Protein AF-A0A5S9M5J0-F1 (afdb_monomer_lite)

Foldseek 3Di:
DDDDPVNVVVVLVVVLVVLVVCVPDDPCQQQDAPDPPHGGVQLVLLLLQVVLCCCPVQAVVCVVVVHDGDDDDDSVVSSVVSRVVSVPP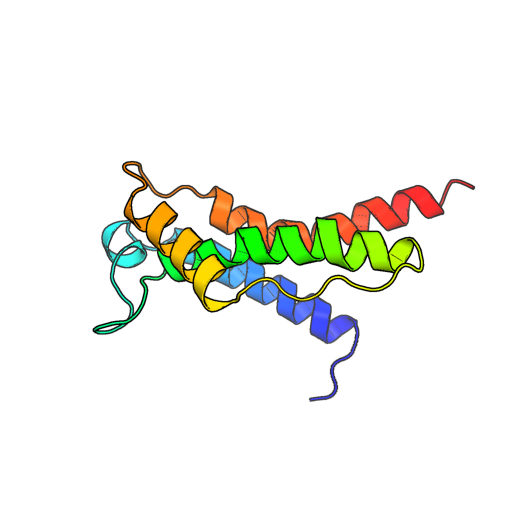PDDDDCVSSCSSVVVPVVVVVVVVVVPPD

Secondary structure (DSSP, 8-state):
----HHHHHHHHHHHHHHHHHGGGS-HHHHTSBSSTTS-BHHHHHHTHHHHHHHIIIIIIHHHHTTPPPPPPP-HHHHHHHHHHHHHH--SS--THHHHHHHHHHHHHHHHHHHTT--

InterPro domains:
  IPR024775 Hercynine oxygenase, DinB-like domain [PF12867] (20-82)
  IPR034660 DinB/YfiT-like putative metalloenzymes [G3DSA:1.20.120.450] (2-104)
  IPR034660 DinB/YfiT-like putative metalloenzymes [SSF109854] (4-71)

Organism: Bacillus safensis (NCBI:txid561879)

pLDDT: mean 79.42, std 19.98, range [30.89, 97.44]

Structure (mmCIF, N/CA/C/O backbone):
data_AF-A0A5S9M5J0-F1
#
_entry.id   AF-A0A5S9M5J0-F1
#
loop_
_atom_site.group_PDB
_atom_site.id
_atom_site.type_symbol
_atom_site.label_atom_id
_atom_site.label_alt_id
_atom_site.label_comp_id
_atom_site.label_asym_id
_atom_site.label_entity_id
_atom_site.label_seq_id
_atom_site.pdbx_PDB_ins_code
_atom_site.Cartn_x
_atom_site.Cartn_y
_atom_site.Cartn_z
_atom_site.occupancy
_atom_site.B_iso_or_equiv
_atom_site.auth_seq_id
_atom_site.auth_comp_id
_atom_site.auth_asym_id
_atom_site.auth_atom_id
_atom_site.pdbx_PDB_model_num
ATOM 1 N N . MET A 1 1 ? -8.966 3.858 -20.846 1.00 51.59 1 MET A N 1
ATOM 2 C CA . MET A 1 1 ? -7.957 4.870 -20.471 1.00 51.59 1 MET A CA 1
ATOM 3 C C . MET A 1 1 ? -6.601 4.323 -20.862 1.00 51.59 1 MET A C 1
ATOM 5 O O . MET A 1 1 ? -6.273 3.223 -20.438 1.00 51.59 1 MET A O 1
ATOM 9 N N . THR A 1 2 ? -5.865 5.018 -21.723 1.00 53.78 2 THR A N 1
ATOM 10 C CA . THR A 1 2 ? -4.510 4.612 -22.114 1.00 53.78 2 THR A CA 1
ATOM 11 C C . THR A 1 2 ? -3.559 5.029 -20.997 1.00 53.78 2 THR A C 1
ATOM 13 O O . THR A 1 2 ? -3.481 6.212 -20.681 1.00 53.78 2 THR A O 1
ATOM 16 N N . LEU A 1 3 ? -2.892 4.066 -20.362 1.00 76.06 3 LEU A N 1
ATOM 17 C CA . LEU A 1 3 ? -1.900 4.329 -19.319 1.00 76.06 3 LEU A CA 1
ATOM 18 C C . LEU A 1 3 ? -0.655 4.941 -19.972 1.00 76.06 3 LEU A C 1
ATOM 20 O O . LEU A 1 3 ? 0.024 4.279 -20.754 1.00 76.06 3 LEU A O 1
ATOM 24 N N . ASN A 1 4 ? -0.374 6.206 -19.671 1.00 90.25 4 ASN A N 1
ATOM 25 C CA . ASN A 1 4 ? 0.890 6.869 -20.000 1.00 90.25 4 ASN A CA 1
ATOM 26 C C . ASN A 1 4 ? 1.694 7.129 -18.715 1.00 90.25 4 ASN A C 1
ATOM 28 O O . ASN A 1 4 ? 1.211 6.884 -17.602 1.00 90.25 4 ASN A O 1
ATOM 32 N N . LYS A 1 5 ? 2.941 7.585 -18.858 1.00 88.88 5 LYS A N 1
ATOM 33 C CA . LYS A 1 5 ? 3.835 7.813 -17.717 1.00 88.88 5 LYS A CA 1
ATOM 34 C C . LYS A 1 5 ? 3.218 8.795 -16.718 1.00 88.88 5 LYS A C 1
ATOM 36 O O . LYS A 1 5 ? 3.231 8.522 -15.521 1.00 88.88 5 LYS A O 1
ATOM 41 N N . GLU A 1 6 ? 2.649 9.889 -17.211 1.00 90.88 6 GLU A N 1
ATOM 42 C CA . GLU A 1 6 ? 2.092 10.979 -16.410 1.00 90.88 6 GLU A CA 1
ATOM 43 C C . GLU A 1 6 ? 0.875 10.512 -15.603 1.00 90.88 6 GLU A C 1
ATOM 45 O O . GLU A 1 6 ? 0.841 10.671 -14.387 1.00 90.88 6 GLU A O 1
ATOM 50 N N . SER A 1 7 ? -0.086 9.849 -16.249 1.00 90.56 7 SER A N 1
ATOM 51 C CA . SER A 1 7 ? -1.272 9.283 -15.585 1.00 90.56 7 SER A CA 1
ATOM 52 C C . SER A 1 7 ? -0.918 8.183 -14.586 1.00 90.56 7 SER A C 1
ATOM 54 O O . SER A 1 7 ? -1.580 8.053 -13.560 1.00 90.56 7 SER A O 1
ATOM 56 N N . THR A 1 8 ? 0.149 7.422 -14.843 1.00 87.12 8 THR A N 1
ATOM 57 C CA . THR A 1 8 ? 0.654 6.415 -13.901 1.00 87.12 8 THR A CA 1
ATOM 58 C C . THR A 1 8 ? 1.255 7.070 -12.658 1.00 87.12 8 THR A C 1
ATOM 60 O O . THR A 1 8 ? 0.994 6.618 -11.547 1.00 87.12 8 THR A O 1
ATOM 63 N N . ILE A 1 9 ? 2.043 8.137 -12.825 1.00 86.44 9 ILE A N 1
ATOM 64 C CA . ILE A 1 9 ? 2.617 8.893 -11.702 1.00 86.44 9 ILE A CA 1
ATOM 65 C C . ILE A 1 9 ? 1.501 9.533 -10.873 1.00 86.44 9 ILE A C 1
ATOM 67 O O . ILE A 1 9 ? 1.436 9.280 -9.674 1.00 86.44 9 ILE A O 1
ATOM 71 N N . ALA A 1 10 ? 0.573 10.241 -11.521 1.00 88.56 10 ALA A N 1
ATOM 72 C CA . ALA A 1 10 ? -0.556 10.881 -10.851 1.00 88.56 10 ALA A CA 1
ATOM 73 C C . ALA A 1 10 ? -1.424 9.872 -10.076 1.00 88.56 10 ALA A C 1
ATOM 75 O O . ALA A 1 10 ? -1.881 10.145 -8.969 1.00 88.56 10 ALA A O 1
ATOM 76 N N . HIS A 1 11 ? -1.620 8.666 -10.622 1.00 87.31 11 HIS A N 1
ATOM 77 C CA . HIS A 1 11 ? -2.330 7.597 -9.920 1.00 87.31 11 HIS A CA 1
ATOM 78 C C . HIS A 1 11 ? -1.618 7.166 -8.628 1.00 87.31 11 HIS A C 1
ATOM 80 O O . HIS A 1 11 ? -2.279 6.927 -7.614 1.00 87.31 11 HIS A O 1
ATOM 86 N N . PHE A 1 12 ? -0.286 7.066 -8.642 1.00 85.12 12 PHE A N 1
ATOM 87 C CA . PHE A 1 12 ? 0.480 6.726 -7.442 1.00 85.12 12 PHE A CA 1
ATOM 88 C C . PHE A 1 12 ? 0.501 7.864 -6.419 1.00 85.12 12 PHE A C 1
ATOM 90 O O . PHE A 1 12 ? 0.356 7.582 -5.233 1.00 85.12 12 PHE A O 1
ATOM 97 N N . GLU A 1 13 ? 0.606 9.119 -6.856 1.00 86.00 13 GLU A N 1
ATOM 98 C CA . GLU A 1 13 ? 0.505 10.295 -5.977 1.00 86.00 13 GLU A CA 1
ATOM 99 C C . GLU A 1 13 ? -0.844 10.324 -5.251 1.00 86.00 13 GLU A C 1
ATOM 101 O O . GLU A 1 13 ? -0.884 10.337 -4.023 1.00 86.00 13 GLU A O 1
ATOM 106 N N . HIS A 1 14 ? -1.948 10.177 -5.988 1.00 89.00 14 HIS A N 1
ATOM 107 C CA . HIS A 1 14 ? -3.283 10.116 -5.393 1.00 89.00 14 HIS A CA 1
ATOM 108 C C . HIS A 1 14 ? -3.463 8.901 -4.465 1.00 89.00 14 HIS A C 1
ATOM 110 O O . HIS A 1 14 ? -4.143 8.971 -3.443 1.00 89.00 14 HIS A O 1
ATOM 116 N N . SER A 1 15 ? -2.843 7.763 -4.793 1.00 86.38 15 SER A N 1
ATOM 117 C CA . SER A 1 15 ? -2.871 6.585 -3.915 1.00 86.38 15 SER A CA 1
ATOM 118 C C . SER A 1 15 ? -2.147 6.847 -2.593 1.00 86.38 15 SER A C 1
ATOM 120 O O . SER A 1 15 ? -2.610 6.397 -1.548 1.00 86.38 15 SER A O 1
ATOM 122 N N . ILE A 1 16 ? -1.035 7.584 -2.621 1.00 85.12 16 ILE A N 1
ATOM 123 C CA . ILE A 1 16 ? -0.300 7.991 -1.420 1.00 85.12 16 ILE A CA 1
ATOM 124 C C . ILE A 1 16 ? -1.145 8.943 -0.572 1.00 85.12 16 ILE A C 1
ATOM 126 O O . ILE A 1 16 ? -1.282 8.703 0.624 1.00 85.12 16 ILE A O 1
ATOM 130 N N . GLU A 1 17 ? -1.755 9.962 -1.178 1.00 87.75 17 GLU A N 1
ATOM 131 C CA . GLU A 1 17 ? -2.665 10.886 -0.483 1.00 87.75 17 GLU A CA 1
ATOM 132 C C . GLU A 1 17 ? -3.827 10.134 0.180 1.00 87.75 17 GLU A C 1
ATOM 134 O O . GLU A 1 17 ? -4.162 10.377 1.341 1.00 87.75 17 GLU A O 1
ATOM 139 N N . TRP A 1 18 ? -4.402 9.152 -0.520 1.00 89.94 18 TRP A N 1
ATOM 140 C CA . TRP A 1 18 ? -5.441 8.297 0.043 1.00 89.94 18 TRP A CA 1
ATOM 141 C C . TRP A 1 18 ? -4.936 7.460 1.227 1.00 89.94 18 TRP A C 1
ATOM 143 O O . TRP A 1 18 ? -5.607 7.399 2.251 1.00 89.94 18 TRP A O 1
ATOM 153 N N . VAL A 1 19 ? -3.754 6.841 1.143 1.00 86.31 19 VAL A N 1
ATOM 154 C CA . VAL A 1 19 ? -3.190 6.082 2.277 1.00 86.31 19 VAL A CA 1
ATOM 155 C C . VAL A 1 19 ? -2.879 7.004 3.464 1.00 86.31 19 VAL A C 1
ATOM 157 O O . VAL A 1 19 ? -3.069 6.606 4.614 1.00 86.31 19 VAL A O 1
ATOM 160 N N . GLN A 1 20 ? -2.454 8.242 3.207 1.00 85.31 20 GLN A N 1
ATOM 161 C CA . GLN A 1 20 ? -2.225 9.250 4.241 1.00 85.31 20 GLN A CA 1
ATOM 162 C C . GLN A 1 20 ? -3.520 9.686 4.928 1.00 85.31 20 GLN A C 1
ATOM 164 O O . GLN A 1 20 ? -3.522 9.815 6.151 1.00 85.31 20 GLN A O 1
ATOM 169 N N . SER A 1 21 ? -4.632 9.848 4.205 1.00 89.62 21 SER A N 1
ATOM 170 C CA . SER A 1 21 ? -5.917 10.205 4.830 1.00 89.62 21 SER A CA 1
ATOM 171 C C . SER A 1 21 ? -6.420 9.124 5.791 1.00 89.62 21 SER A C 1
ATOM 173 O O . SER A 1 21 ? -7.109 9.421 6.763 1.00 89.62 21 SER A O 1
ATOM 175 N N . LEU A 1 22 ? -5.981 7.868 5.627 1.00 89.12 22 LEU A N 1
ATOM 176 C CA . LEU A 1 22 ? -6.278 6.810 6.594 1.00 89.12 22 LEU A CA 1
ATOM 177 C C . LEU A 1 22 ? -5.709 7.109 7.987 1.00 89.12 22 LEU A C 1
ATOM 179 O O . LEU A 1 22 ? -6.105 6.421 8.926 1.00 89.12 22 LEU A O 1
ATOM 183 N N . THR A 1 23 ? -4.772 8.058 8.156 1.00 86.00 23 THR A N 1
ATOM 184 C CA . THR A 1 23 ? -4.275 8.526 9.475 1.00 86.00 23 THR A CA 1
ATOM 185 C C . THR A 1 23 ? -5.382 9.064 10.375 1.00 86.00 23 THR A C 1
ATOM 187 O O . THR A 1 23 ? -5.271 8.973 11.593 1.00 86.00 23 THR A O 1
ATOM 190 N N . GLU A 1 24 ? -6.484 9.517 9.782 1.00 89.81 24 GLU A N 1
ATOM 191 C CA . GLU A 1 24 ? -7.647 10.058 10.483 1.00 89.81 24 GLU A CA 1
ATOM 192 C C . GLU A 1 24 ? -8.526 8.970 11.127 1.00 89.81 24 GLU A C 1
ATOM 194 O O . GLU A 1 24 ? -9.337 9.268 12.005 1.00 89.81 24 GLU A O 1
ATOM 199 N N . LEU A 1 25 ? -8.368 7.701 10.726 1.00 90.56 25 LEU A N 1
ATOM 200 C CA . LEU A 1 25 ? -9.111 6.581 11.306 1.00 90.56 25 LEU A CA 1
ATOM 201 C C . LEU A 1 25 ? -8.693 6.322 12.755 1.00 90.56 25 LEU A C 1
ATOM 203 O O . LEU A 1 25 ? -7.504 6.263 13.078 1.00 90.56 25 LEU A O 1
ATOM 207 N N . THR A 1 26 ? -9.674 6.042 13.614 1.00 92.31 26 THR A N 1
ATOM 208 C CA . THR A 1 26 ? -9.394 5.557 14.970 1.00 92.31 26 THR A CA 1
ATOM 209 C C . THR A 1 26 ? -8.749 4.170 14.933 1.00 92.31 26 THR A C 1
ATOM 211 O O . THR A 1 26 ? -9.005 3.382 14.023 1.00 92.31 26 THR A O 1
ATOM 214 N N . ASP A 1 27 ? -7.993 3.796 15.972 1.00 88.38 27 ASP A N 1
ATOM 215 C CA . ASP A 1 27 ? -7.422 2.441 16.091 1.00 88.38 27 ASP A CA 1
ATOM 216 C C . ASP A 1 27 ? -8.490 1.340 15.963 1.00 88.38 27 ASP A C 1
ATOM 218 O O . ASP A 1 27 ? -8.243 0.272 15.396 1.00 88.38 27 ASP A O 1
ATOM 222 N N . LYS A 1 28 ? -9.705 1.604 16.463 1.00 91.56 28 LYS A N 1
ATOM 223 C CA . LYS A 1 28 ? -10.834 0.676 16.346 1.00 91.56 28 LYS A CA 1
ATOM 224 C C . LYS A 1 28 ? -11.264 0.501 14.893 1.00 91.56 28 LYS A C 1
ATOM 226 O O . LYS A 1 28 ? -11.513 -0.625 14.480 1.00 91.56 28 LYS A O 1
ATOM 231 N N . GLU A 1 29 ? -11.378 1.583 14.129 1.00 93.88 29 GLU A N 1
ATOM 232 C CA . GLU A 1 29 ? -11.744 1.528 12.709 1.00 93.88 29 GLU A CA 1
ATOM 233 C C . GLU A 1 29 ? -10.625 0.926 11.865 1.00 93.88 29 GLU A C 1
ATOM 235 O O . GLU A 1 29 ? -10.895 0.068 11.029 1.00 93.88 29 GLU A O 1
ATOM 240 N N . TRP A 1 30 ? -9.378 1.305 12.144 1.00 92.00 30 TRP A N 1
ATOM 241 C CA . TRP A 1 30 ? -8.174 0.789 11.500 1.00 92.00 30 TRP A CA 1
ATOM 242 C C . TRP A 1 30 ? -8.078 -0.738 11.586 1.00 92.00 30 TRP A C 1
ATOM 244 O O . TRP A 1 30 ? -7.765 -1.405 10.598 1.00 92.00 30 TRP A O 1
ATOM 254 N N . ARG A 1 31 ? -8.401 -1.296 12.760 1.00 91.56 31 ARG A N 1
ATOM 255 C CA . ARG A 1 31 ? -8.331 -2.737 13.048 1.00 91.56 31 ARG A CA 1
ATOM 256 C C . ARG A 1 31 ? -9.654 -3.481 12.843 1.00 91.56 31 ARG A C 1
ATOM 258 O O . ARG A 1 31 ? -9.702 -4.696 13.031 1.00 91.56 31 ARG A O 1
ATOM 265 N N . ARG A 1 32 ? -10.734 -2.797 12.455 1.00 94.56 32 ARG A N 1
ATOM 266 C CA . ARG A 1 32 ? -12.016 -3.446 12.156 1.00 94.56 32 ARG A CA 1
ATOM 267 C C . ARG A 1 32 ? -11.964 -4.063 10.762 1.00 94.56 32 ARG A C 1
ATOM 269 O O . ARG A 1 32 ? -11.600 -3.396 9.799 1.00 94.56 32 ARG A O 1
ATOM 276 N N . ALA A 1 33 ? -12.368 -5.327 10.653 1.00 96.38 33 ALA A N 1
ATOM 277 C CA . ALA A 1 33 ? -12.562 -5.985 9.364 1.00 96.38 33 ALA A CA 1
ATOM 278 C C . ALA A 1 33 ? -13.522 -5.173 8.479 1.00 96.38 33 ALA A C 1
ATOM 280 O O . ALA A 1 33 ? -14.559 -4.709 8.956 1.00 96.38 33 ALA A O 1
ATOM 281 N N . ILE A 1 34 ? -13.200 -5.016 7.191 1.00 95.75 34 ILE A N 1
ATOM 282 C CA . ILE A 1 34 ? -14.047 -4.235 6.269 1.00 95.75 34 ILE A CA 1
ATOM 283 C C . ILE A 1 34 ? -15.409 -4.900 6.013 1.00 95.75 34 ILE A C 1
ATOM 285 O O . ILE A 1 34 ? -16.361 -4.235 5.616 1.00 95.75 34 ILE A O 1
ATOM 289 N N . ALA A 1 35 ? -15.481 -6.215 6.223 1.00 97.06 35 ALA A N 1
ATOM 290 C CA . ALA A 1 35 ? -16.678 -7.042 6.181 1.00 97.06 35 ALA A CA 1
ATOM 291 C C . ALA A 1 35 ? -16.384 -8.388 6.866 1.00 97.06 35 ALA A C 1
ATOM 293 O O . ALA A 1 35 ? -15.222 -8.730 7.112 1.00 97.06 35 ALA A O 1
ATOM 294 N N . ASP A 1 36 ? -17.423 -9.179 7.121 1.00 95.62 36 ASP A N 1
ATOM 295 C CA . ASP A 1 36 ? -17.279 -10.501 7.729 1.00 95.62 36 ASP A CA 1
ATOM 296 C C . ASP A 1 36 ? -16.377 -11.418 6.890 1.00 95.62 36 ASP A C 1
ATOM 298 O O . ASP A 1 36 ? -16.515 -11.543 5.669 1.00 95.62 36 ASP A O 1
ATOM 302 N N . GLY A 1 37 ? -15.400 -12.040 7.553 1.00 94.88 37 GLY A N 1
ATOM 303 C CA . GLY A 1 37 ? -14.406 -12.899 6.905 1.00 94.88 37 GLY A CA 1
ATOM 304 C C . GLY A 1 37 ? -13.404 -12.162 6.006 1.00 94.88 37 GLY A C 1
ATOM 305 O O . GLY A 1 37 ? -12.661 -12.816 5.271 1.00 94.88 37 GLY A O 1
ATOM 306 N N . LYS A 1 38 ? -13.368 -10.823 6.031 1.00 96.19 38 LYS A N 1
ATOM 307 C CA . LYS A 1 38 ? -12.382 -10.005 5.312 1.00 96.19 38 LYS A CA 1
ATOM 308 C C . LYS A 1 38 ? -11.348 -9.412 6.264 1.00 96.19 38 LYS A C 1
ATOM 310 O O . LYS A 1 38 ? -11.512 -9.403 7.479 1.00 96.19 38 LYS A O 1
ATOM 315 N N . TRP A 1 39 ? -10.262 -8.926 5.681 1.00 96.88 39 TRP A N 1
ATOM 316 C CA . TRP A 1 39 ? -9.208 -8.216 6.392 1.00 96.88 39 TRP A CA 1
ATOM 317 C C . TRP A 1 39 ? -9.657 -6.816 6.827 1.00 96.88 39 TRP A C 1
ATOM 319 O O . TRP A 1 39 ? -10.547 -6.217 6.224 1.00 96.88 39 TRP A O 1
ATOM 329 N N . SER A 1 40 ? -9.044 -6.298 7.883 1.00 95.44 40 SER A N 1
ATOM 330 C CA . SER A 1 40 ? -9.117 -4.891 8.280 1.00 95.44 40 SER A CA 1
ATOM 331 C C . SER A 1 40 ? -8.274 -4.001 7.373 1.00 95.44 40 SER A C 1
ATOM 333 O O . SER A 1 40 ? -7.432 -4.483 6.611 1.00 95.44 40 SER A O 1
ATOM 335 N N . THR A 1 41 ? -8.472 -2.686 7.477 1.00 93.56 41 THR A N 1
ATOM 336 C CA . THR A 1 41 ? -7.639 -1.702 6.775 1.00 93.56 41 THR A CA 1
ATOM 337 C C . THR A 1 41 ? -6.162 -1.882 7.128 1.00 93.56 41 THR A C 1
ATOM 339 O O . THR A 1 41 ? -5.324 -1.890 6.229 1.00 93.56 41 THR A O 1
ATOM 342 N N . ALA A 1 42 ? -5.854 -2.134 8.405 1.00 90.56 42 ALA A N 1
ATOM 343 C CA . ALA A 1 42 ? -4.498 -2.403 8.875 1.00 90.56 42 ALA A CA 1
ATOM 344 C C . ALA A 1 42 ? -3.832 -3.558 8.120 1.00 90.56 42 ALA A C 1
ATOM 346 O O . ALA A 1 42 ? -2.740 -3.422 7.573 1.00 90.56 42 ALA A O 1
ATOM 347 N N . GLU A 1 43 ? -4.521 -4.692 8.044 1.00 92.62 43 GLU A N 1
ATOM 348 C CA . GLU A 1 43 ? -4.015 -5.888 7.372 1.00 92.62 43 GLU A CA 1
ATOM 349 C C . GLU A 1 43 ? -3.862 -5.676 5.863 1.00 92.62 43 GLU A C 1
ATOM 351 O O . GLU A 1 43 ? -2.896 -6.150 5.270 1.00 92.62 43 GLU A O 1
ATOM 356 N N . ILE A 1 44 ? -4.788 -4.939 5.241 1.00 92.94 44 ILE A N 1
ATOM 357 C CA . ILE A 1 44 ? -4.732 -4.627 3.810 1.00 92.94 44 ILE A CA 1
ATOM 358 C C . ILE A 1 44 ? -3.505 -3.770 3.495 1.00 92.94 44 ILE A C 1
ATOM 360 O O . ILE A 1 44 ? -2.749 -4.118 2.588 1.00 92.94 44 ILE A O 1
ATOM 364 N N . ILE A 1 45 ? -3.285 -2.690 4.251 1.00 89.56 45 ILE A N 1
ATOM 365 C CA . ILE A 1 45 ? -2.141 -1.790 4.055 1.00 89.56 45 ILE A CA 1
ATOM 366 C C . ILE A 1 45 ? -0.818 -2.507 4.368 1.00 89.56 45 ILE A C 1
ATOM 368 O O . ILE A 1 45 ? 0.168 -2.324 3.654 1.00 89.56 45 ILE A O 1
ATOM 372 N N . ALA A 1 46 ? -0.798 -3.413 5.351 1.00 88.00 46 ALA A N 1
ATOM 373 C CA . ALA A 1 46 ? 0.381 -4.215 5.683 1.00 88.00 46 ALA A CA 1
ATOM 374 C C . ALA A 1 46 ? 0.859 -5.138 4.542 1.00 88.00 46 ALA A C 1
ATOM 376 O O . ALA A 1 46 ? 2.021 -5.558 4.535 1.00 88.00 46 ALA A O 1
ATOM 377 N N . HIS A 1 47 ? 0.009 -5.459 3.558 1.00 90.19 47 HIS A N 1
ATOM 378 C CA . HIS A 1 47 ? 0.442 -6.209 2.375 1.00 90.19 47 HIS A CA 1
ATOM 379 C C . HIS A 1 47 ? 1.412 -5.419 1.501 1.00 90.19 47 HIS A C 1
ATOM 381 O O . HIS A 1 47 ? 2.264 -6.022 0.854 1.00 90.19 47 HIS A O 1
ATOM 387 N N . PHE A 1 48 ? 1.305 -4.091 1.460 1.00 87.44 48 PHE A N 1
ATOM 388 C CA . PHE A 1 48 ? 2.103 -3.287 0.535 1.00 87.44 48 PHE A CA 1
ATOM 389 C C . PHE A 1 48 ? 3.595 -3.339 0.849 1.00 87.44 48 PHE A C 1
ATOM 391 O O . PHE A 1 48 ? 4.395 -3.333 -0.078 1.00 87.44 48 PHE A O 1
ATOM 398 N N . VAL A 1 49 ? 3.966 -3.521 2.120 1.00 85.69 49 VAL A N 1
ATOM 399 C CA . VAL A 1 49 ? 5.368 -3.575 2.552 1.00 85.69 49 VAL A CA 1
ATOM 400 C C . VAL A 1 49 ? 6.173 -4.676 1.849 1.00 85.69 49 VAL A C 1
ATOM 402 O O . VAL A 1 49 ? 7.104 -4.344 1.116 1.00 85.69 49 VAL A O 1
ATOM 405 N N . PRO A 1 50 ? 5.851 -5.976 1.993 1.00 90.25 50 PRO A N 1
ATOM 406 C CA . PRO A 1 50 ? 6.632 -7.019 1.330 1.00 90.25 50 PRO A CA 1
ATOM 407 C C . PRO A 1 50 ? 6.515 -6.978 -0.199 1.00 90.25 50 PRO A C 1
ATOM 409 O O . PRO A 1 50 ? 7.438 -7.410 -0.888 1.00 90.25 50 PRO A O 1
ATOM 412 N N . TRP A 1 51 ? 5.413 -6.453 -0.748 1.00 90.88 51 TRP A N 1
ATOM 413 C CA . TRP A 1 51 ? 5.274 -6.269 -2.193 1.00 90.88 51 TRP A CA 1
ATOM 414 C C . TRP A 1 51 ? 6.220 -5.191 -2.721 1.00 90.88 51 TRP A C 1
ATOM 416 O O . TRP A 1 51 ? 6.913 -5.437 -3.707 1.00 90.88 51 TRP A O 1
ATOM 426 N N . ASP A 1 52 ? 6.302 -4.040 -2.055 1.00 86.75 52 ASP A N 1
ATOM 427 C CA . ASP A 1 52 ? 7.241 -2.978 -2.415 1.00 86.75 52 ASP A CA 1
ATOM 428 C C . ASP A 1 52 ? 8.686 -3.470 -2.285 1.00 86.75 52 ASP A C 1
ATOM 430 O O . ASP A 1 52 ? 9.488 -3.287 -3.201 1.00 86.75 52 ASP A O 1
ATOM 434 N N . GLU A 1 53 ? 9.012 -4.180 -1.201 1.00 87.75 53 GLU A N 1
ATOM 435 C CA . GLU A 1 53 ? 10.337 -4.777 -1.035 1.00 87.75 53 GLU A CA 1
ATOM 436 C C . GLU A 1 53 ? 10.669 -5.779 -2.144 1.00 87.75 53 GLU A C 1
ATOM 438 O O . GLU A 1 53 ? 11.773 -5.741 -2.685 1.00 87.75 53 GLU A O 1
ATOM 443 N N . PHE A 1 54 ? 9.730 -6.648 -2.525 1.00 91.81 54 PHE A N 1
ATOM 444 C CA . PHE A 1 54 ? 9.935 -7.608 -3.606 1.00 91.81 54 PHE A CA 1
ATOM 445 C C . PHE A 1 54 ? 10.146 -6.918 -4.959 1.00 91.81 54 PHE A C 1
ATOM 447 O O . PHE A 1 54 ? 11.052 -7.287 -5.711 1.00 91.81 54 PHE A O 1
ATOM 454 N N . ILE A 1 55 ? 9.342 -5.903 -5.284 1.00 89.88 55 ILE A N 1
ATOM 455 C CA . ILE A 1 55 ? 9.493 -5.177 -6.547 1.00 89.88 55 ILE A CA 1
ATOM 456 C C . ILE A 1 55 ? 10.832 -4.439 -6.591 1.00 89.88 55 ILE A C 1
ATOM 458 O O . ILE A 1 55 ? 11.576 -4.619 -7.551 1.00 89.88 55 ILE A O 1
ATOM 462 N N . LEU A 1 56 ? 11.164 -3.656 -5.562 1.00 85.38 56 LEU A N 1
ATOM 463 C CA . LEU A 1 56 ? 12.371 -2.827 -5.551 1.00 85.38 56 LEU A CA 1
ATOM 464 C C . LEU A 1 56 ? 13.647 -3.673 -5.438 1.00 85.38 56 LEU A C 1
ATOM 466 O O . LEU A 1 56 ? 14.574 -3.517 -6.230 1.00 85.38 56 LEU A O 1
ATOM 470 N N . LYS A 1 57 ? 13.696 -4.588 -4.463 1.00 86.88 57 LYS A N 1
ATOM 471 C CA . LYS A 1 57 ? 14.930 -5.300 -4.091 1.00 86.88 57 LYS A CA 1
ATOM 472 C C . LYS A 1 57 ? 15.156 -6.584 -4.883 1.00 86.88 57 LYS A C 1
ATOM 474 O O . LYS A 1 57 ? 16.293 -7.041 -4.945 1.00 86.88 57 LYS A O 1
ATOM 479 N N . ALA A 1 58 ? 14.105 -7.174 -5.456 1.00 90.06 58 ALA A N 1
ATOM 480 C CA . ALA A 1 58 ? 14.228 -8.384 -6.264 1.00 90.06 58 ALA A CA 1
ATOM 481 C C . ALA A 1 58 ? 13.983 -8.092 -7.746 1.00 90.06 58 ALA A C 1
ATOM 483 O O . ALA A 1 58 ? 14.867 -8.316 -8.558 1.00 90.06 58 ALA A O 1
ATOM 484 N N . ARG A 1 59 ? 12.818 -7.565 -8.140 1.00 92.25 59 ARG A N 1
ATOM 485 C CA . ARG A 1 59 ? 12.515 -7.433 -9.577 1.00 92.25 59 ARG A CA 1
ATOM 486 C C . ARG A 1 59 ? 13.301 -6.339 -10.278 1.00 92.25 59 ARG A C 1
ATOM 488 O O . ARG A 1 59 ? 13.950 -6.632 -11.273 1.00 92.25 59 ARG A O 1
ATOM 495 N N . LEU A 1 60 ? 13.220 -5.100 -9.800 1.00 89.69 60 LEU A N 1
ATOM 496 C CA . LEU A 1 60 ? 13.876 -3.983 -10.473 1.00 89.69 60 LEU A CA 1
ATOM 497 C C . LEU A 1 60 ? 15.396 -4.117 -10.403 1.00 89.69 60 LEU A C 1
ATOM 499 O O . LEU A 1 60 ? 16.061 -3.936 -11.415 1.00 89.69 60 LEU A O 1
ATOM 503 N N . LYS A 1 61 ? 15.931 -4.552 -9.254 1.00 88.62 61 LYS A N 1
ATOM 504 C CA . LYS A 1 61 ? 17.347 -4.909 -9.121 1.00 88.62 61 LYS A CA 1
ATOM 505 C C . LYS A 1 61 ? 17.817 -5.843 -10.242 1.00 88.62 61 LYS A C 1
ATOM 507 O O . LYS A 1 61 ? 18.822 -5.553 -10.876 1.00 88.62 61 LYS A O 1
ATOM 512 N N . GLU A 1 62 ? 17.125 -6.955 -10.487 1.00 92.44 62 GLU A N 1
ATOM 513 C CA . GLU A 1 62 ? 17.530 -7.890 -11.546 1.00 92.44 62 GLU A CA 1
ATOM 514 C C . GLU A 1 62 ? 17.254 -7.327 -12.951 1.00 92.44 62 GLU A C 1
ATOM 516 O O . GLU A 1 62 ? 18.069 -7.517 -13.849 1.00 92.44 62 GLU A O 1
ATOM 521 N N . PHE A 1 63 ? 16.176 -6.553 -13.127 1.00 91.69 63 PHE A N 1
ATOM 522 C CA . PHE A 1 63 ? 15.877 -5.847 -14.378 1.00 91.69 63 PHE A CA 1
ATOM 523 C C . PHE A 1 63 ? 17.019 -4.919 -14.813 1.00 91.69 63 PHE A C 1
ATOM 525 O O . PHE A 1 63 ? 17.434 -4.971 -15.964 1.00 91.69 63 PHE A O 1
ATOM 532 N N . TRP A 1 64 ? 17.555 -4.101 -13.903 1.00 91.06 64 TRP A N 1
ATOM 533 C CA . TRP A 1 64 ? 18.660 -3.184 -14.208 1.00 91.06 64 TRP A CA 1
ATOM 534 C C . TRP A 1 64 ? 19.998 -3.885 -14.458 1.00 91.06 64 TRP A C 1
ATOM 536 O O . TRP A 1 64 ? 20.904 -3.274 -15.012 1.00 91.06 64 TRP A O 1
ATOM 546 N N . ASN A 1 65 ? 20.125 -5.153 -14.062 1.00 93.00 65 ASN A N 1
ATOM 547 C CA . ASN A 1 65 ? 21.312 -5.974 -14.298 1.00 93.00 65 ASN A CA 1
ATOM 548 C C . ASN A 1 65 ? 21.139 -6.929 -15.497 1.00 93.00 65 ASN A C 1
ATOM 550 O O . ASN A 1 65 ? 21.905 -7.889 -15.627 1.00 93.00 65 ASN A O 1
ATOM 554 N N . ASP A 1 66 ? 20.108 -6.715 -16.326 1.00 94.88 66 ASP A N 1
ATOM 555 C CA . ASP A 1 66 ? 19.735 -7.573 -17.458 1.00 94.88 66 ASP A CA 1
ATOM 556 C C . ASP A 1 66 ? 19.613 -9.065 -17.081 1.00 94.88 66 ASP A C 1
ATOM 558 O O . ASP A 1 66 ? 19.872 -9.966 -17.882 1.00 94.88 66 ASP A O 1
ATOM 562 N N . GLN A 1 67 ? 19.222 -9.346 -15.834 1.00 95.81 67 GLN A N 1
ATOM 563 C CA . GLN A 1 67 ? 19.032 -10.700 -15.325 1.00 95.81 67 GLN A CA 1
ATOM 564 C C . GLN A 1 67 ? 17.567 -11.148 -15.450 1.00 95.81 67 GLN A C 1
ATOM 566 O O . GLN A 1 67 ? 16.643 -10.3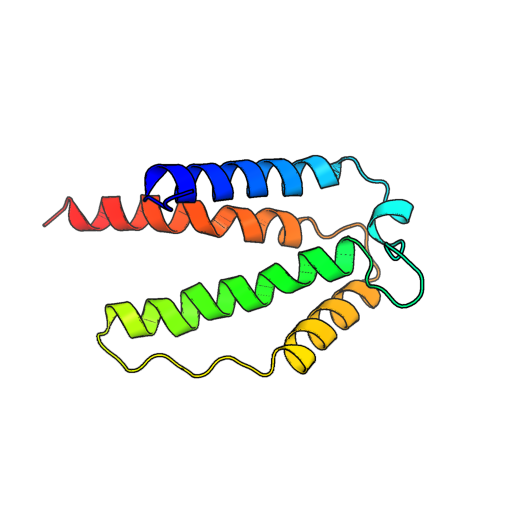25 -15.429 1.00 95.81 67 GLN A O 1
ATOM 571 N N . PRO A 1 68 ? 17.306 -12.467 -15.538 1.00 95.88 68 PRO A N 1
ATOM 572 C CA . PRO A 1 68 ? 15.947 -12.993 -15.508 1.00 95.88 68 PRO A CA 1
ATOM 573 C C . PRO A 1 68 ? 15.193 -12.562 -14.247 1.00 95.88 68 PRO A C 1
ATOM 575 O O . PRO A 1 68 ? 15.678 -12.714 -13.125 1.00 95.88 68 PRO A O 1
ATOM 578 N N . LEU A 1 69 ? 13.964 -12.074 -14.424 1.00 95.00 69 LEU A N 1
ATOM 579 C CA . LEU A 1 69 ? 13.147 -11.636 -13.296 1.00 95.00 69 LEU A CA 1
ATOM 580 C C . LEU A 1 69 ? 12.751 -12.825 -12.409 1.00 95.00 69 LEU A C 1
ATOM 582 O O . LEU A 1 69 ? 12.277 -13.845 -12.922 1.00 95.00 69 LEU A O 1
ATOM 586 N N . PRO A 1 70 ? 12.839 -12.687 -11.076 1.00 93.81 70 PRO A N 1
ATOM 587 C CA . PRO A 1 70 ? 12.428 -13.745 -10.172 1.00 93.81 70 PRO A CA 1
ATOM 588 C C . PRO A 1 70 ? 10.920 -14.011 -10.272 1.00 93.81 70 PRO A C 1
ATOM 590 O O . PRO A 1 70 ? 10.093 -13.100 -10.460 1.00 93.81 70 PRO A O 1
ATOM 593 N N . GLN A 1 71 ? 10.543 -15.279 -10.086 1.00 94.94 71 GLN A N 1
ATOM 594 C CA . GLN A 1 71 ? 9.140 -15.652 -9.936 1.00 94.94 71 GLN A CA 1
ATOM 595 C C . GLN A 1 71 ? 8.512 -14.899 -8.760 1.00 94.94 71 GLN A C 1
ATOM 597 O O . GLN A 1 71 ? 9.178 -14.565 -7.779 1.00 94.94 71 GLN A O 1
ATOM 602 N N . ALA A 1 72 ? 7.219 -14.601 -8.880 1.00 90.81 72 ALA A N 1
ATOM 603 C CA . ALA A 1 72 ? 6.491 -14.008 -7.770 1.00 90.81 72 ALA A CA 1
ATOM 604 C C . ALA A 1 72 ? 6.479 -14.980 -6.574 1.00 90.81 72 ALA A C 1
ATOM 606 O O . ALA A 1 72 ? 6.368 -16.191 -6.786 1.00 90.81 72 ALA A O 1
ATOM 607 N N . PRO A 1 73 ? 6.574 -14.474 -5.333 1.00 93.94 73 PRO A N 1
ATOM 608 C CA . PRO A 1 73 ? 6.377 -15.305 -4.154 1.00 93.94 73 PRO A CA 1
ATOM 609 C C . PRO A 1 73 ? 4.941 -15.847 -4.115 1.00 93.94 73 PRO A C 1
ATOM 611 O O . PRO A 1 73 ? 4.051 -15.362 -4.818 1.00 93.94 73 PRO A O 1
ATOM 614 N N . ASP A 1 74 ? 4.691 -16.832 -3.249 1.00 97.44 74 ASP A N 1
ATOM 615 C CA . ASP A 1 74 ? 3.326 -17.284 -2.971 1.00 97.44 74 ASP A CA 1
ATOM 616 C C . ASP A 1 74 ? 2.506 -16.123 -2.387 1.00 97.44 74 ASP A C 1
ATOM 618 O O . ASP A 1 74 ? 2.676 -15.721 -1.232 1.00 97.44 74 ASP A O 1
ATOM 622 N N . VAL A 1 75 ? 1.602 -15.601 -3.216 1.00 95.00 75 VAL A N 1
ATOM 623 C CA . VAL A 1 75 ? 0.745 -14.449 -2.921 1.00 95.00 75 VAL A CA 1
ATOM 624 C C . VAL A 1 75 ? -0.078 -14.676 -1.656 1.00 95.00 75 VAL A C 1
ATOM 626 O O . VAL A 1 75 ? -0.215 -13.768 -0.837 1.00 95.00 75 VAL A O 1
ATOM 629 N N . ARG A 1 76 ? -0.634 -15.881 -1.479 1.00 95.75 76 ARG A N 1
ATOM 630 C CA . ARG A 1 76 ? -1.500 -16.184 -0.334 1.00 95.75 76 ARG A CA 1
ATOM 631 C C . ARG A 1 76 ? -0.679 -16.238 0.938 1.00 95.75 76 ARG A C 1
ATOM 633 O O . ARG A 1 76 ? -1.056 -15.608 1.922 1.00 95.75 76 ARG A O 1
ATOM 640 N N . LYS A 1 77 ? 0.450 -16.945 0.896 1.00 97.25 77 LYS A N 1
ATOM 641 C CA . LYS A 1 77 ? 1.353 -17.071 2.040 1.00 97.25 77 LYS A CA 1
ATOM 642 C C . LYS A 1 77 ? 1.884 -15.709 2.475 1.00 97.25 77 LYS A C 1
ATOM 644 O O . LYS A 1 77 ? 1.816 -15.391 3.657 1.00 97.25 77 LYS A O 1
ATOM 649 N N . MET A 1 78 ? 2.369 -14.902 1.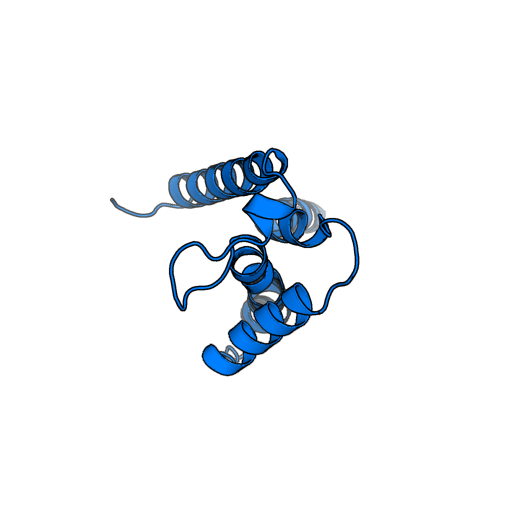534 1.00 95.31 78 MET A N 1
ATOM 650 C CA . MET A 1 78 ? 2.944 -13.593 1.839 1.00 95.31 78 MET A CA 1
ATOM 651 C C . MET A 1 78 ? 1.901 -12.636 2.421 1.00 95.31 78 MET A C 1
ATOM 653 O O . MET A 1 78 ? 2.139 -12.030 3.465 1.00 95.31 78 MET A O 1
ATOM 657 N N . ASN A 1 79 ? 0.717 -12.558 1.806 1.00 95.12 79 ASN A N 1
ATOM 658 C CA . ASN A 1 79 ? -0.352 -11.702 2.314 1.00 95.12 79 ASN A CA 1
ATOM 659 C C . ASN A 1 79 ? -0.820 -12.162 3.703 1.00 95.12 79 ASN A C 1
ATOM 661 O O . ASN A 1 79 ? -0.940 -11.358 4.624 1.00 95.12 79 ASN A O 1
ATOM 665 N N . GLN A 1 80 ? -1.005 -13.470 3.897 1.00 96.31 80 GLN A N 1
ATOM 666 C CA . GLN A 1 80 ? -1.408 -14.012 5.190 1.00 96.31 80 GLN A CA 1
ATOM 667 C C . GLN A 1 80 ? -0.375 -13.727 6.290 1.00 96.31 80 GLN A C 1
ATOM 669 O O . GLN A 1 80 ? -0.758 -13.342 7.392 1.00 96.31 80 GLN A O 1
ATOM 674 N N . GLN A 1 81 ? 0.921 -13.847 5.994 1.00 94.75 81 GLN A N 1
ATOM 675 C CA . GLN A 1 81 ? 1.988 -13.507 6.939 1.00 94.75 81 GLN A CA 1
ATOM 676 C C . GLN A 1 81 ? 1.963 -12.025 7.335 1.00 94.75 81 GLN A C 1
ATOM 678 O O . GLN A 1 81 ? 2.087 -11.714 8.521 1.00 94.75 81 GLN A O 1
ATOM 683 N N . SER A 1 82 ? 1.762 -11.119 6.374 1.00 91.31 82 SER A N 1
ATOM 684 C CA . SER A 1 82 ? 1.597 -9.685 6.647 1.00 91.31 82 SER A CA 1
ATOM 685 C C . SER A 1 82 ? 0.385 -9.400 7.528 1.00 91.31 82 SER A C 1
ATOM 687 O O . SER A 1 82 ? 0.517 -8.722 8.546 1.00 91.31 82 SER A O 1
ATOM 689 N N . ALA A 1 83 ? -0.776 -9.964 7.190 1.00 92.81 83 ALA A N 1
ATOM 690 C CA . ALA A 1 83 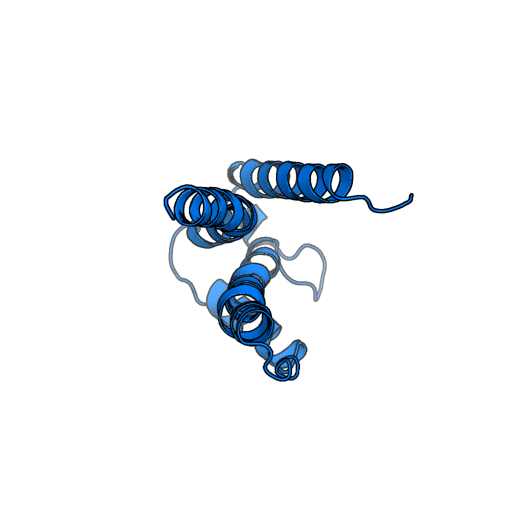? -1.995 -9.792 7.973 1.00 92.81 83 ALA A CA 1
ATOM 691 C C . ALA A 1 83 ? -1.839 -10.342 9.404 1.00 92.81 83 ALA A C 1
ATOM 693 O O . ALA A 1 83 ? -2.221 -9.695 10.377 1.00 92.81 83 ALA A O 1
ATOM 694 N N . GLU A 1 84 ? -1.230 -11.520 9.566 1.00 92.88 84 GLU A N 1
ATOM 695 C CA . GLU A 1 84 ? -0.967 -12.107 10.883 1.00 92.88 84 GLU A CA 1
ATOM 696 C C . GLU A 1 84 ? 0.008 -11.278 11.720 1.00 92.88 84 GLU A C 1
ATOM 698 O O . GLU A 1 84 ? -0.189 -11.154 12.932 1.00 92.88 84 GLU A O 1
ATOM 703 N N . LYS A 1 85 ? 1.050 -10.718 11.096 1.00 89.38 85 LYS A N 1
ATOM 704 C CA . LYS A 1 85 ? 2.000 -9.828 11.770 1.00 89.38 85 LYS A CA 1
ATOM 705 C C . LYS A 1 85 ? 1.291 -8.579 12.286 1.00 89.38 85 LYS A C 1
ATOM 707 O O . LYS A 1 85 ? 1.475 -8.229 13.449 1.00 89.38 85 LYS A O 1
ATOM 712 N N . GLU A 1 86 ? 0.438 -7.976 11.462 1.00 86.81 86 GLU A N 1
ATOM 713 C CA . GLU A 1 86 ? -0.327 -6.786 11.836 1.00 86.81 86 GLU A CA 1
ATOM 714 C C . GLU A 1 86 ? -1.328 -7.072 12.965 1.00 86.81 86 GLU A C 1
ATOM 716 O O . GLU A 1 86 ? -1.392 -6.325 13.937 1.00 86.81 86 GLU A O 1
ATOM 721 N N . ARG A 1 87 ? -2.046 -8.205 12.920 1.00 87.38 87 ARG A N 1
ATOM 722 C CA . ARG A 1 87 ? -2.951 -8.621 14.012 1.00 87.38 87 ARG A CA 1
ATOM 723 C C . ARG A 1 87 ? -2.234 -8.843 15.343 1.00 87.38 87 ARG A C 1
ATOM 725 O O . ARG A 1 87 ? -2.820 -8.618 16.398 1.00 87.38 87 ARG A O 1
ATOM 732 N N . LYS A 1 88 ? -1.005 -9.370 15.303 1.00 84.81 88 LYS A N 1
ATOM 733 C CA . LYS A 1 88 ? -0.203 -9.685 16.499 1.00 84.81 88 LYS A CA 1
ATOM 734 C C . LYS A 1 88 ? 0.526 -8.461 17.063 1.00 84.81 88 LYS A C 1
ATOM 736 O O . LYS A 1 88 ? 0.988 -8.530 18.202 1.00 84.81 88 LYS A O 1
ATOM 741 N N . GLY A 1 89 ? 0.643 -7.374 16.296 1.00 75.44 89 GLY A N 1
ATOM 742 C CA . GLY A 1 89 ? 1.224 -6.113 16.748 1.00 75.44 89 GLY A CA 1
ATOM 743 C C . GLY A 1 89 ? 0.439 -5.554 17.935 1.00 75.44 89 GLY A C 1
ATOM 744 O O . GLY A 1 89 ? -0.728 -5.204 17.804 1.00 75.44 89 GLY A O 1
ATOM 745 N N . LYS A 1 90 ? 1.068 -5.511 19.116 1.00 55.78 90 LYS A N 1
ATOM 746 C CA . LYS A 1 90 ? 0.425 -5.123 20.387 1.00 55.78 90 LYS A CA 1
ATOM 747 C C . LYS A 1 90 ? 0.381 -3.612 20.640 1.00 55.78 90 LYS A C 1
ATOM 749 O O . LYS A 1 90 ? -0.124 -3.198 21.679 1.00 55.78 90 LYS A O 1
ATOM 754 N N . GLU A 1 91 ? 0.919 -2.797 19.740 1.00 54.91 91 GLU A N 1
ATOM 755 C CA . GLU A 1 91 ? 1.064 -1.356 19.946 1.00 54.91 91 GLU A CA 1
ATOM 756 C C . GLU A 1 91 ? 0.125 -0.529 19.063 1.00 54.91 91 GLU A C 1
ATOM 758 O O . GLU A 1 91 ? -0.508 -1.026 18.120 1.00 54.91 91 GLU A O 1
ATOM 763 N N . LYS A 1 92 ? 0.038 0.758 19.430 1.00 57.19 92 LYS A N 1
ATOM 764 C CA . LYS A 1 92 ? -0.529 1.838 18.620 1.00 57.19 92 LYS A CA 1
ATOM 765 C C . LYS A 1 92 ? -0.083 1.669 17.169 1.00 57.19 92 LYS A C 1
ATOM 767 O O . LYS A 1 92 ? 1.035 1.220 16.924 1.00 57.19 92 LYS A O 1
ATOM 772 N N . ARG A 1 93 ? -0.976 2.001 16.240 1.00 65.12 93 ARG A N 1
ATOM 773 C CA . ARG A 1 93 ? -0.738 2.019 14.792 1.00 65.12 93 ARG A CA 1
ATOM 774 C C . ARG A 1 93 ? 0.736 2.290 14.425 1.00 65.12 93 ARG A C 1
ATOM 776 O O . ARG A 1 93 ? 1.270 3.344 14.758 1.00 65.12 93 ARG A O 1
ATOM 783 N N . ASP A 1 94 ? 1.384 1.339 13.743 1.00 58.34 94 ASP A N 1
ATOM 784 C CA . ASP A 1 94 ? 2.727 1.537 13.183 1.00 58.34 94 ASP A CA 1
ATOM 785 C C . ASP A 1 94 ? 2.595 2.250 11.832 1.00 58.34 94 ASP A C 1
ATOM 787 O O . ASP A 1 94 ? 2.295 1.640 10.796 1.00 58.34 94 ASP A O 1
ATOM 791 N N . ASP A 1 95 ? 2.810 3.566 11.844 1.00 59.31 95 ASP A N 1
ATOM 792 C CA . ASP A 1 95 ? 2.704 4.414 10.654 1.00 59.31 95 ASP A CA 1
ATOM 793 C C . ASP A 1 95 ? 3.735 4.057 9.569 1.00 59.31 95 ASP A C 1
ATOM 795 O O . ASP A 1 95 ? 3.593 4.484 8.425 1.00 59.31 95 ASP A O 1
ATOM 799 N N . ARG A 1 96 ? 4.738 3.204 9.849 1.00 59.12 96 ARG A N 1
ATOM 800 C CA . ARG A 1 96 ? 5.677 2.696 8.825 1.00 59.12 96 ARG A CA 1
ATOM 801 C C . ARG A 1 96 ? 4.988 2.074 7.616 1.00 59.12 96 ARG A C 1
ATOM 803 O O . ARG A 1 96 ? 5.518 2.160 6.510 1.00 59.12 96 ARG A O 1
ATOM 810 N N . SER A 1 97 ? 3.828 1.453 7.813 1.00 55.03 97 SER A N 1
ATOM 811 C CA . SER A 1 97 ? 3.049 0.858 6.722 1.00 55.03 97 SER A CA 1
ATOM 812 C C . SER A 1 97 ? 2.504 1.914 5.741 1.00 55.03 97 SER A C 1
ATOM 814 O O . SER A 1 97 ? 2.455 1.666 4.537 1.00 55.03 97 SER A O 1
ATOM 816 N N . ILE A 1 98 ? 2.205 3.121 6.233 1.00 57.28 98 ILE A N 1
ATOM 817 C CA . ILE A 1 98 ? 1.784 4.295 5.450 1.00 57.28 98 ILE A CA 1
ATOM 818 C C . ILE A 1 98 ? 2.979 4.846 4.666 1.00 57.28 98 ILE A C 1
ATOM 820 O O . ILE A 1 98 ? 2.883 5.063 3.460 1.00 57.28 98 ILE A O 1
ATOM 824 N N . TYR A 1 99 ? 4.137 4.983 5.324 1.00 56.47 99 TYR A N 1
ATOM 825 C CA . TYR A 1 99 ? 5.366 5.482 4.694 1.00 56.47 99 TYR A CA 1
ATOM 826 C C . TYR A 1 99 ? 5.948 4.541 3.629 1.00 56.47 99 TYR A C 1
ATOM 828 O O . TYR A 1 99 ? 6.664 5.002 2.741 1.00 56.47 99 TYR A O 1
ATOM 836 N N . CYS A 1 100 ? 5.639 3.240 3.659 1.00 55.56 100 CYS A N 1
ATOM 837 C CA . CYS A 1 100 ? 6.103 2.317 2.622 1.00 55.56 100 CYS A CA 1
ATOM 838 C C . CYS A 1 100 ? 5.557 2.680 1.233 1.00 55.56 100 CYS A C 1
ATOM 840 O O . CYS A 1 100 ? 6.317 2.691 0.266 1.00 55.56 100 CYS A O 1
ATOM 842 N N . CYS A 1 101 ? 4.285 3.090 1.149 1.00 52.19 101 CYS A N 1
ATOM 843 C CA . CYS A 1 101 ? 3.673 3.518 -0.113 1.00 52.19 101 CYS A CA 1
ATOM 844 C C . CYS A 1 101 ? 4.383 4.743 -0.715 1.00 52.19 101 CYS A C 1
ATOM 846 O O . CYS A 1 101 ? 4.435 4.895 -1.936 1.00 52.19 101 CYS A O 1
ATOM 848 N N . GLN A 1 102 ? 4.974 5.587 0.136 1.00 52.06 102 GLN A N 1
ATOM 849 C CA . GLN A 1 102 ? 5.708 6.792 -0.251 1.00 52.06 102 GLN A CA 1
ATOM 850 C C . GLN A 1 102 ? 6.997 6.476 -1.034 1.00 52.06 102 GLN A C 1
ATOM 852 O O . GLN A 1 102 ? 7.366 7.212 -1.952 1.00 52.06 102 GLN A O 1
ATOM 857 N N . ASN A 1 103 ? 7.671 5.363 -0.715 1.00 51.69 103 ASN A N 1
ATOM 858 C CA . ASN A 1 103 ? 8.989 5.023 -1.269 1.00 51.69 103 ASN A CA 1
ATOM 859 C C . ASN A 1 103 ? 8.971 4.744 -2.782 1.00 51.69 103 ASN A C 1
ATOM 861 O O . ASN A 1 103 ? 10.020 4.753 -3.420 1.00 51.69 103 ASN A O 1
ATOM 865 N N . ARG A 1 104 ? 7.791 4.555 -3.388 1.00 51.34 104 ARG A N 1
ATOM 866 C CA . ARG A 1 104 ? 7.642 4.338 -4.835 1.00 51.34 104 ARG A CA 1
ATOM 867 C C . ARG A 1 104 ? 7.967 5.571 -5.689 1.00 51.34 104 ARG A C 1
ATOM 869 O O . ARG A 1 104 ? 8.328 5.408 -6.853 1.00 51.34 104 ARG A O 1
ATOM 876 N N . ILE A 1 105 ? 7.849 6.785 -5.140 1.00 44.28 105 ILE A N 1
ATOM 877 C CA . ILE A 1 105 ? 8.116 8.034 -5.879 1.00 44.28 105 ILE A CA 1
ATOM 878 C C . ILE A 1 105 ? 9.556 8.512 -5.654 1.00 44.28 105 ILE A C 1
ATOM 880 O O . ILE A 1 105 ? 10.215 8.949 -6.597 1.00 44.28 105 ILE A O 1
ATOM 884 N N . THR A 1 106 ? 10.090 8.361 -4.440 1.00 39.78 106 THR A N 1
ATOM 885 C CA . THR A 1 106 ? 11.418 8.887 -4.083 1.00 39.78 106 THR A CA 1
ATOM 886 C C . THR A 1 106 ? 12.562 8.148 -4.776 1.00 39.78 106 THR A C 1
ATOM 888 O O . THR A 1 106 ? 13.509 8.795 -5.222 1.00 39.78 106 THR A O 1
ATOM 891 N N . SER A 1 107 ? 12.448 6.829 -4.987 1.00 45.56 107 SER A N 1
ATOM 892 C CA . SER A 1 107 ? 13.471 6.053 -5.711 1.00 45.56 107 SER A CA 1
ATOM 893 C C . SER A 1 107 ? 13.666 6.502 -7.169 1.00 45.56 107 SER A C 1
ATOM 895 O O . SER A 1 107 ? 14.714 6.244 -7.742 1.00 45.56 107 SER A O 1
ATOM 897 N N . ARG A 1 108 ? 12.719 7.250 -7.762 1.00 43.97 108 ARG A N 1
ATOM 898 C CA . ARG A 1 108 ? 12.895 7.868 -9.093 1.00 43.97 108 ARG A CA 1
ATOM 899 C C . ARG A 1 108 ? 13.619 9.217 -9.072 1.00 43.97 108 ARG A C 1
ATOM 901 O O . ARG A 1 108 ? 14.124 9.638 -10.112 1.00 43.97 108 ARG A O 1
ATOM 908 N N . ASN A 1 109 ? 13.664 9.911 -7.936 1.00 35.59 109 ASN A N 1
ATOM 909 C CA . ASN A 1 109 ? 14.317 11.221 -7.837 1.00 35.59 109 ASN A CA 1
ATOM 910 C C . ASN A 1 109 ? 15.802 11.118 -7.474 1.00 35.59 109 ASN A C 1
ATOM 912 O O . ASN A 1 109 ? 16.575 11.990 -7.867 1.00 35.59 109 ASN A O 1
ATOM 916 N N . GLU A 1 110 ? 16.222 10.055 -6.787 1.00 35.00 110 GLU A N 1
ATOM 917 C CA . GLU A 1 110 ? 17.643 9.827 -6.494 1.00 35.00 110 GLU A CA 1
ATOM 918 C C . GLU A 1 110 ? 18.397 9.239 -7.699 1.00 35.00 110 GLU A C 1
ATOM 920 O O . GLU A 1 110 ? 19.504 9.683 -7.993 1.00 35.00 110 GLU A O 1
ATOM 925 N N . GLU A 1 111 ? 17.778 8.355 -8.491 1.00 42.44 111 GLU A N 1
ATOM 926 C CA . GLU A 1 111 ? 18.410 7.779 -9.693 1.00 42.44 111 GLU A CA 1
ATOM 927 C C . GLU A 1 111 ? 18.638 8.806 -10.820 1.00 42.44 111 GLU A C 1
ATOM 929 O O . GLU A 1 111 ? 19.643 8.733 -11.524 1.00 42.44 111 GLU A O 1
ATOM 934 N N . ASN A 1 112 ? 17.793 9.836 -10.950 1.00 34.12 112 ASN A N 1
ATOM 935 C CA . ASN A 1 112 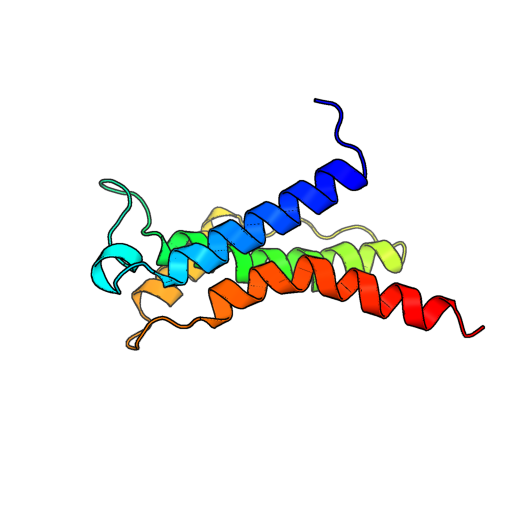? 18.029 10.931 -11.907 1.00 34.12 112 ASN A CA 1
ATOM 936 C C . ASN A 1 112 ? 19.173 11.877 -11.493 1.00 34.12 112 ASN A C 1
ATOM 938 O O . ASN A 1 112 ? 19.636 12.673 -12.312 1.00 34.12 112 ASN A O 1
ATOM 942 N N . ARG A 1 113 ? 19.643 11.814 -10.239 1.00 32.06 113 ARG A N 1
ATOM 943 C CA . ARG A 1 113 ? 20.747 12.654 -9.749 1.00 32.06 113 ARG A CA 1
ATOM 944 C C . ARG A 1 113 ? 22.114 12.020 -9.998 1.00 32.06 113 ARG A C 1
ATOM 946 O O . ARG A 1 113 ? 23.086 12.743 -10.183 1.00 32.06 113 ARG A O 1
ATOM 953 N N . THR A 1 114 ? 22.173 10.693 -10.055 1.00 30.89 114 THR A N 1
ATOM 954 C CA . THR A 1 114 ? 23.416 9.942 -10.284 1.00 30.89 114 THR A CA 1
ATOM 955 C C . THR A 1 114 ? 23.802 9.883 -11.766 1.00 30.89 114 THR A C 1
ATOM 957 O O . THR A 1 114 ? 24.980 9.796 -12.077 1.00 30.89 114 THR A O 1
ATOM 960 N N . ILE A 1 115 ? 22.841 10.020 -12.688 1.00 36.59 115 ILE A N 1
ATOM 961 C CA . ILE A 1 115 ? 23.089 9.982 -14.146 1.00 36.59 115 ILE A CA 1
ATOM 962 C C . ILE A 1 115 ? 23.490 11.370 -14.711 1.00 36.59 115 ILE A C 1
ATOM 964 O O . ILE A 1 115 ? 23.845 11.494 -15.875 1.00 36.59 115 ILE A O 1
ATOM 968 N N . SER A 1 116 ? 23.473 12.434 -13.895 1.00 33.69 116 SER A N 1
ATOM 969 C CA . SER A 1 116 ? 23.864 13.798 -14.315 1.00 33.69 116 SER A CA 1
ATOM 970 C C . SER A 1 116 ? 25.284 14.210 -13.887 1.00 33.69 116 SER A C 1
ATOM 972 O O . SER A 1 116 ? 25.599 15.400 -13.913 1.00 33.69 116 SER A O 1
ATOM 974 N N . LEU A 1 117 ? 26.127 13.268 -13.445 1.00 39.00 117 LEU A N 1
ATOM 975 C CA . LEU A 1 117 ? 27.507 13.541 -13.008 1.00 39.00 117 LEU A CA 1
ATOM 976 C C . LEU A 1 117 ? 28.578 12.674 -13.699 1.00 39.00 117 LEU A C 1
ATOM 978 O O . LEU A 1 117 ? 29.696 12.594 -13.195 1.00 39.00 117 LEU A O 1
ATOM 982 N N . GLU A 1 118 ? 28.276 12.101 -14.865 1.00 35.44 118 GLU A N 1
ATOM 983 C CA . GLU A 1 118 ? 29.288 11.552 -15.785 1.00 35.44 118 GLU A CA 1
ATOM 984 C C . GLU A 1 118 ? 29.273 12.286 -17.129 1.00 35.44 118 GLU A C 1
ATOM 986 O O . GLU A 1 118 ? 28.167 12.498 -17.680 1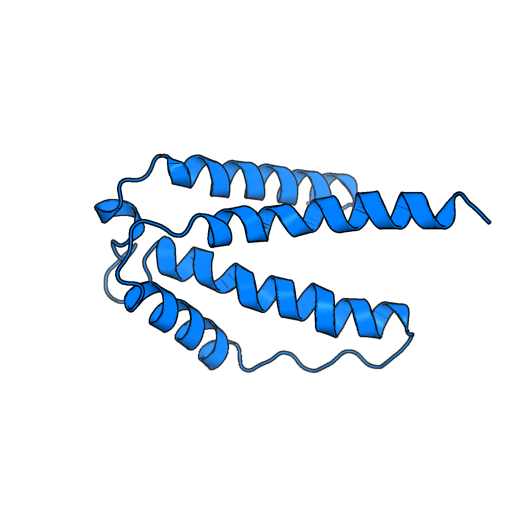.00 35.44 118 GLU A O 1
#

Sequence (118 aa):
MTLNKESTIAHFEHSIEWVQSLTELTDKEWRRAIADGKWSTAEIIAHFVPWDEFILKARLKEFWNDQPLPQAPDVRKMNQQSAEKERKGKEKRDDRSIYCCQNRITSRNEENRTISLE

Radius of gyration: 16.73 Å; chains: 1; bounding box: 47×31×42 Å